Protein AF-A0A1V5W470-F1 (afdb_monomer)

Foldseek 3Di:
DDADFFDLVLLCVVQVVPLVVLVVLLVVVCVLCPCLLVQLVVCLVVVVLVSNLVSLVSVVVVSVSRVGDPLVVLNVCSVDPCSSVDDSVVNNVSSVVVSVSVVSSNVVSVVSSVVSVVD

Secondary structure (DSSP, 8-state):
---SS--HHHHHHHTTT-HHHHHHHHHHHHHHTTTHHHHHHHHHHHT-HHHHHHHHHHHHHHHHHHT--TTHHHHHHHHSGGGGGS-HHHHHHHHHHHHHHHHHHHHHHHHHHHHHTT-

Sequence (119 aa):
MKFQLIHEDYILSLCDNDIEFINRLYQSYLEQTADLEQKLRQCILQYDYAQAKRIIHTLKSSFSVLGVTSCNAEIALSESETFHTLSHTDFSEVIEKIIAVYIQASQEFSIFIQNLLKS

pLDDT: mean 92.38, std 5.48, range [58.5, 97.88]

Radius of gyration: 15.14 Å; Cα contacts (8 Å, |Δi|>4): 94; chains: 1; bounding box: 35×21×41 Å

Solvent-accessible surface area (backbone atoms only — not comparable to full-atom values): 6716 Å² total; per-residue (Å²): 136,83,67,91,50,47,41,68,71,56,42,36,61,75,40,76,65,37,63,70,59,49,50,50,51,49,53,53,46,54,67,73,52,57,62,44,62,59,53,48,53,49,21,54,78,67,67,35,54,70,60,38,36,55,53,49,55,58,48,50,59,54,28,63,65,41,57,44,60,95,52,52,67,50,53,52,42,49,73,39,85,62,44,80,69,48,51,74,65,59,46,37,52,46,50,52,54,49,44,54,51,50,56,51,40,53,52,50,50,51,52,51,51,56,51,61,78,73,105

Structure (mmCIF, N/CA/C/O backbone):
data_AF-A0A1V5W470-F1
#
_entry.id   AF-A0A1V5W470-F1
#
loop_
_atom_site.group_PDB
_atom_site.id
_atom_site.type_symbol
_atom_site.label_atom_id
_atom_site.label_alt_id
_atom_site.label_comp_id
_atom_site.label_asym_id
_atom_site.label_entity_id
_atom_site.label_seq_id
_atom_site.pdbx_PDB_ins_code
_atom_site.Cartn_x
_atom_site.Cartn_y
_atom_site.Cartn_z
_atom_site.occupancy
_atom_site.B_iso_or_equiv
_atom_site.auth_seq_id
_atom_site.auth_comp_id
_atom_site.auth_asym_id
_atom_site.auth_atom_id
_atom_site.pdbx_PDB_model_num
ATOM 1 N N . MET A 1 1 ? -18.183 10.554 10.550 1.00 58.50 1 MET A N 1
ATOM 2 C CA . MET A 1 1 ? -17.434 11.156 9.420 1.00 58.50 1 MET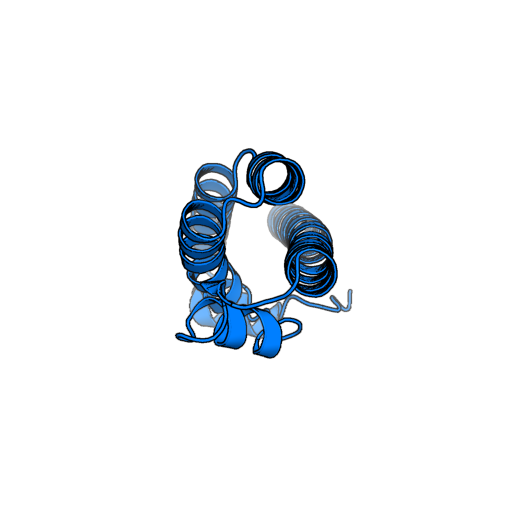 A CA 1
ATOM 3 C C . MET A 1 1 ? -17.471 10.134 8.286 1.00 58.50 1 MET A C 1
ATOM 5 O O . MET A 1 1 ? -17.902 9.027 8.560 1.00 58.50 1 MET A O 1
ATOM 9 N N . LYS A 1 2 ? -17.141 10.455 7.031 1.00 74.50 2 LYS A N 1
ATOM 10 C CA . LYS A 1 2 ? -17.006 9.410 6.001 1.00 74.50 2 LYS A CA 1
ATOM 11 C C . LYS A 1 2 ? -15.583 9.445 5.474 1.00 74.50 2 LYS A C 1
ATOM 13 O O . LYS A 1 2 ? -15.226 10.390 4.775 1.00 74.50 2 LYS A O 1
ATOM 18 N N . PHE A 1 3 ? -14.787 8.459 5.866 1.00 86.81 3 PHE A N 1
ATOM 19 C CA . PHE A 1 3 ? -13.462 8.241 5.299 1.00 86.81 3 PHE A CA 1
ATOM 20 C C . PHE A 1 3 ? -13.565 7.811 3.833 1.00 86.81 3 PHE A C 1
ATOM 22 O O . PHE A 1 3 ? -14.580 7.241 3.416 1.00 86.81 3 PHE A O 1
ATOM 29 N N . GLN A 1 4 ? -12.555 8.153 3.034 1.00 86.12 4 GLN A N 1
ATOM 30 C CA . GLN A 1 4 ? -12.542 7.848 1.604 1.00 86.12 4 GLN A CA 1
ATOM 31 C C . GLN A 1 4 ? -11.816 6.538 1.302 1.00 86.12 4 GLN A C 1
ATOM 33 O O . GLN A 1 4 ? -12.194 5.862 0.347 1.00 86.12 4 GLN A O 1
ATOM 38 N N . LEU A 1 5 ? -10.787 6.199 2.085 1.00 88.88 5 LEU A N 1
ATOM 39 C CA . LEU A 1 5 ? -9.929 5.039 1.856 1.00 88.88 5 LEU A CA 1
ATOM 40 C C . LEU A 1 5 ? -10.113 3.943 2.901 1.00 88.88 5 LEU A C 1
ATOM 42 O O . LEU A 1 5 ? -10.117 2.770 2.533 1.00 88.88 5 LEU A O 1
ATOM 46 N N . ILE A 1 6 ? -10.233 4.303 4.181 1.00 89.12 6 ILE A N 1
ATOM 47 C CA . ILE A 1 6 ? -10.435 3.312 5.247 1.00 89.12 6 ILE A CA 1
ATOM 48 C C . ILE A 1 6 ? -11.923 3.044 5.486 1.00 89.12 6 ILE A C 1
ATOM 50 O O . ILE A 1 6 ? -12.774 3.917 5.306 1.00 89.12 6 ILE A O 1
ATOM 54 N N . HIS A 1 7 ? -12.236 1.836 5.950 1.00 87.69 7 HIS A N 1
ATOM 55 C CA . HIS A 1 7 ? -13.605 1.415 6.247 1.00 87.69 7 HIS A CA 1
ATOM 56 C C . HIS A 1 7 ? -13.789 1.189 7.756 1.00 87.69 7 HIS A C 1
ATOM 58 O O . HIS A 1 7 ? -13.373 0.160 8.280 1.00 87.69 7 HIS A O 1
ATOM 64 N N . GLU A 1 8 ? -14.434 2.136 8.450 1.00 89.31 8 GLU A N 1
ATOM 65 C CA . GLU A 1 8 ? -14.618 2.107 9.918 1.00 89.31 8 GLU A CA 1
ATOM 66 C C . GLU A 1 8 ? -15.290 0.814 10.390 1.00 89.31 8 GLU A C 1
ATOM 68 O O . GLU A 1 8 ? -14.738 0.104 11.226 1.00 89.31 8 GLU A O 1
ATOM 73 N N . ASP A 1 9 ? -16.439 0.473 9.798 1.00 89.75 9 ASP A N 1
ATOM 74 C CA . ASP A 1 9 ? -17.220 -0.715 10.162 1.00 89.75 9 ASP A CA 1
ATOM 75 C C . ASP A 1 9 ? -16.427 -2.011 9.958 1.00 89.75 9 ASP A C 1
ATOM 77 O O . ASP A 1 9 ? -16.565 -2.962 10.726 1.00 89.75 9 ASP A O 1
ATOM 81 N N . TYR A 1 10 ? -15.567 -2.046 8.936 1.00 91.00 10 TYR A N 1
ATOM 82 C CA . TYR A 1 10 ? -14.700 -3.190 8.677 1.00 91.00 10 TYR A CA 1
ATOM 83 C C . TYR A 1 10 ? -13.627 -3.325 9.757 1.00 91.00 10 TYR A C 1
ATOM 85 O O . TYR A 1 10 ? -13.444 -4.417 10.281 1.00 91.00 10 TYR A O 1
ATOM 93 N N . ILE A 1 11 ? -12.959 -2.229 10.132 1.00 90.81 11 ILE A N 1
ATOM 94 C CA . ILE A 1 11 ? -11.933 -2.244 11.185 1.00 90.81 11 ILE A CA 1
ATOM 95 C C . ILE A 1 11 ? -12.563 -2.611 12.536 1.00 90.81 11 ILE A C 1
ATOM 97 O O . ILE A 1 11 ? -12.037 -3.461 13.251 1.00 90.81 11 ILE A O 1
ATOM 101 N N . LEU A 1 12 ? -13.718 -2.026 12.865 1.00 91.69 12 LEU A N 1
ATOM 102 C CA . LEU A 1 12 ? -14.469 -2.350 14.080 1.00 91.69 12 LEU A CA 1
ATOM 103 C C . LEU A 1 12 ? -14.875 -3.825 14.115 1.00 91.69 12 LEU A C 1
ATOM 105 O O . LEU A 1 12 ? -14.669 -4.488 15.128 1.00 91.69 12 LEU A O 1
ATOM 109 N N . SER A 1 13 ? -15.398 -4.353 13.006 1.00 92.06 13 SER A N 1
ATOM 110 C CA . SER A 1 13 ? -15.768 -5.765 12.899 1.00 92.06 13 SER A CA 1
ATOM 111 C C . SER A 1 13 ? -14.559 -6.699 12.942 1.00 92.06 13 SER A C 1
ATOM 113 O O . SER A 1 13 ? -14.671 -7.777 13.513 1.00 92.06 13 SER A O 1
ATOM 115 N N . LEU A 1 14 ? -13.427 -6.324 12.339 1.00 91.44 14 LEU A N 1
ATOM 116 C CA . LEU A 1 14 ? -12.193 -7.117 12.345 1.00 91.44 14 LEU A CA 1
ATOM 117 C C . LEU A 1 14 ? -11.618 -7.250 13.760 1.00 91.44 14 LEU A C 1
ATOM 119 O O . LEU A 1 14 ? -10.974 -8.247 14.079 1.00 91.44 14 LEU A O 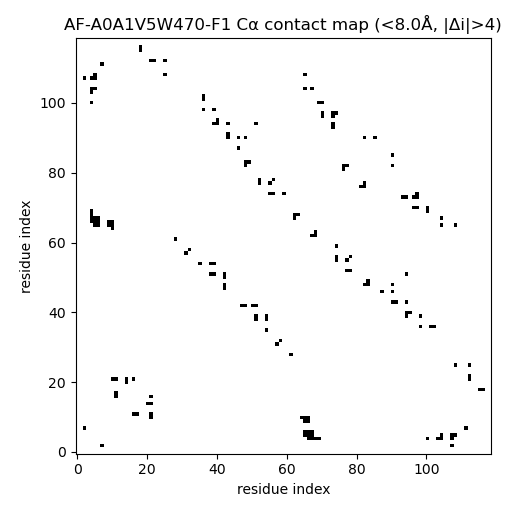1
ATOM 123 N N . CYS A 1 15 ? -11.839 -6.235 14.591 1.00 91.50 15 CYS A N 1
ATOM 124 C CA . CYS A 1 15 ? -11.328 -6.155 15.949 1.00 91.50 15 CYS A CA 1
ATOM 125 C C . CYS A 1 15 ? -12.386 -6.452 17.020 1.00 91.50 15 CYS A C 1
ATOM 127 O O . CYS A 1 15 ? -12.156 -6.116 18.175 1.00 91.50 15 CYS A O 1
ATOM 129 N N . ASP A 1 16 ? -13.541 -7.024 16.665 1.00 92.94 16 ASP A N 1
ATOM 130 C CA . ASP A 1 16 ? -14.641 -7.323 17.597 1.00 92.94 16 ASP A CA 1
ATOM 131 C C . ASP A 1 16 ? -15.077 -6.120 18.468 1.00 92.94 16 ASP A C 1
ATOM 133 O O . ASP A 1 16 ? -15.551 -6.277 19.591 1.00 92.94 16 ASP A O 1
ATOM 137 N N . ASN A 1 17 ? -14.946 -4.896 17.944 1.00 90.75 17 ASN A N 1
ATOM 138 C CA . ASN A 1 17 ? -15.143 -3.627 18.660 1.00 90.75 17 ASN A CA 1
ATOM 139 C C . ASN A 1 17 ? -14.229 -3.428 19.894 1.00 90.75 17 ASN A C 1
ATOM 141 O O . ASN A 1 17 ? -14.500 -2.562 20.727 1.00 90.75 17 ASN A O 1
ATOM 145 N N . ASP A 1 18 ? -13.134 -4.183 20.014 1.00 94.19 18 ASP A N 1
ATOM 146 C CA . ASP A 1 18 ? -12.123 -4.003 21.058 1.00 94.19 18 ASP A CA 1
ATOM 147 C C . ASP A 1 18 ? -11.225 -2.795 20.734 1.00 94.19 18 ASP A C 1
ATOM 149 O O . ASP A 1 18 ? -10.284 -2.865 19.938 1.00 94.19 18 ASP A O 1
ATOM 153 N N . ILE A 1 19 ? -11.514 -1.667 21.386 1.00 92.69 19 ILE A N 1
ATOM 154 C CA . ILE A 1 19 ? -10.793 -0.398 21.211 1.00 92.69 19 ILE A CA 1
ATOM 155 C C . ILE A 1 19 ? -9.314 -0.520 21.618 1.00 92.69 19 ILE A C 1
ATOM 157 O O . ILE A 1 19 ? -8.450 0.079 20.970 1.00 92.69 19 ILE A O 1
ATOM 161 N N . GLU A 1 20 ? -8.985 -1.301 22.652 1.00 92.44 20 GLU A N 1
ATOM 162 C CA . GLU A 1 20 ? -7.590 -1.493 23.069 1.00 92.44 20 GLU A CA 1
ATOM 163 C C . GLU A 1 20 ? -6.812 -2.286 22.019 1.00 92.44 20 GLU A C 1
ATOM 165 O O . GLU A 1 20 ? -5.654 -1.974 21.717 1.00 92.44 20 GLU A O 1
ATOM 170 N N . PHE A 1 21 ? -7.440 -3.304 21.430 1.00 92.81 21 PHE A N 1
ATOM 171 C CA . PHE A 1 21 ? -6.854 -4.047 20.322 1.00 92.81 21 PHE A CA 1
ATOM 172 C C . PHE A 1 21 ? -6.676 -3.174 19.074 1.00 92.81 21 PHE A C 1
ATOM 174 O O . PHE A 1 21 ? -5.584 -3.168 18.503 1.00 92.81 21 PHE A O 1
ATOM 181 N N . ILE A 1 22 ? -7.675 -2.365 18.711 1.00 93.50 22 ILE A N 1
ATOM 182 C CA . ILE A 1 22 ? -7.588 -1.408 17.594 1.00 93.50 22 ILE A CA 1
ATOM 183 C C . ILE A 1 22 ? -6.432 -0.417 17.805 1.00 93.50 22 ILE A C 1
ATOM 185 O O . ILE A 1 22 ? -5.664 -0.140 16.881 1.00 93.50 22 ILE A O 1
ATOM 189 N N . ASN A 1 23 ? -6.252 0.096 19.025 1.00 91.62 23 ASN A N 1
ATOM 190 C CA . ASN A 1 23 ? -5.143 0.997 19.326 1.00 91.62 23 ASN A CA 1
ATOM 191 C C . ASN A 1 23 ? -3.779 0.291 19.220 1.00 91.62 23 ASN A C 1
ATOM 193 O O . ASN A 1 23 ? -2.844 0.858 18.659 1.00 91.62 23 ASN A O 1
ATOM 197 N N . ARG A 1 24 ? -3.648 -0.958 19.692 1.00 92.06 24 ARG A N 1
ATOM 198 C CA . ARG A 1 24 ? -2.415 -1.753 19.508 1.00 92.06 24 ARG A CA 1
ATOM 199 C C . ARG A 1 24 ? -2.104 -1.992 18.034 1.00 92.06 24 ARG A C 1
ATOM 201 O O . ARG A 1 24 ? -0.960 -1.827 17.622 1.00 92.06 24 ARG A O 1
ATOM 208 N N . LEU A 1 25 ? -3.121 -2.319 17.243 1.00 91.31 25 LEU A N 1
ATOM 209 C CA . LEU A 1 25 ? -3.019 -2.475 15.796 1.00 91.31 25 LEU A CA 1
ATOM 210 C C . LEU A 1 25 ? -2.521 -1.179 15.130 1.00 91.31 25 LEU A C 1
ATOM 212 O O . LEU A 1 25 ? -1.636 -1.230 14.278 1.00 91.31 25 LEU A O 1
ATOM 216 N N . TYR A 1 26 ? -3.016 -0.016 15.565 1.00 92.31 26 TYR A N 1
ATOM 217 C CA . TYR A 1 26 ? -2.519 1.283 15.104 1.00 92.31 26 TYR A CA 1
ATOM 218 C C . TYR A 1 26 ? -1.056 1.538 15.487 1.00 92.31 26 TYR A C 1
ATOM 220 O O . TYR A 1 26 ? -0.286 2.005 14.651 1.00 92.31 26 TYR A O 1
ATOM 228 N N . GLN A 1 27 ? -0.633 1.194 16.707 1.00 91.25 27 GLN A N 1
ATOM 229 C CA . GLN A 1 27 ? 0.780 1.322 17.090 1.00 91.25 27 GLN A CA 1
ATOM 230 C C . GLN A 1 27 ? 1.678 0.427 16.228 1.00 91.25 27 GLN A C 1
ATOM 232 O O . GLN A 1 27 ? 2.675 0.898 15.686 1.00 91.25 27 GLN A O 1
ATOM 237 N N . SER A 1 28 ? 1.287 -0.833 16.010 1.00 90.81 28 SER A N 1
ATOM 238 C CA . SER A 1 28 ? 2.021 -1.734 15.113 1.00 90.81 28 SER A CA 1
ATOM 239 C C . SER A 1 28 ? 2.056 -1.224 13.672 1.00 90.81 28 SER A C 1
ATOM 241 O O . SER A 1 28 ? 3.079 -1.358 13.004 1.00 90.81 28 SER A O 1
ATOM 243 N N . TYR A 1 29 ? 0.971 -0.610 13.192 1.00 90.56 29 TYR A N 1
ATOM 244 C CA . TYR A 1 29 ? 0.946 0.057 11.892 1.00 90.56 29 TYR A CA 1
ATOM 245 C C . TYR A 1 29 ? 2.000 1.170 11.818 1.00 90.56 29 TYR A C 1
ATOM 247 O O . TYR A 1 29 ? 2.825 1.153 10.908 1.00 90.56 29 TYR A O 1
ATOM 255 N N . LEU A 1 30 ? 2.030 2.081 12.799 1.00 89.88 30 LEU A N 1
ATOM 256 C CA . LEU A 1 30 ? 2.994 3.186 12.839 1.00 89.88 30 LEU A CA 1
ATOM 257 C C . LEU A 1 30 ? 4.448 2.699 12.856 1.00 89.88 30 LEU A C 1
ATOM 259 O O . LEU A 1 30 ? 5.292 3.271 12.170 1.00 89.88 30 LEU A O 1
ATOM 263 N N . GLU A 1 31 ? 4.740 1.637 13.608 1.00 89.88 31 GLU A N 1
ATOM 264 C CA . GLU A 1 31 ? 6.078 1.038 13.660 1.00 89.88 31 GLU A CA 1
ATOM 265 C C . GLU A 1 31 ? 6.487 0.430 12.311 1.00 89.88 31 GLU A C 1
ATOM 267 O O . GLU A 1 31 ? 7.611 0.628 11.846 1.00 89.88 31 GLU A O 1
ATOM 272 N N . GLN A 1 32 ? 5.576 -0.293 11.655 1.00 86.56 32 GLN A N 1
ATOM 273 C CA . GLN A 1 32 ? 5.854 -0.975 10.388 1.00 86.56 32 GLN A CA 1
ATOM 274 C C . GLN A 1 32 ? 5.954 -0.014 9.204 1.00 86.56 32 GLN A C 1
ATOM 276 O O . GLN A 1 32 ? 6.713 -0.270 8.265 1.00 86.56 32 GLN A O 1
ATOM 281 N N . THR A 1 33 ? 5.201 1.085 9.231 1.00 87.12 33 THR A N 1
ATOM 282 C CA . THR A 1 33 ? 5.188 2.080 8.155 1.00 87.12 33 THR A CA 1
ATOM 283 C C . THR A 1 33 ? 6.057 3.300 8.456 1.00 87.12 33 THR A C 1
ATOM 285 O O . THR A 1 33 ? 6.055 4.263 7.683 1.00 87.12 33 THR A O 1
ATOM 288 N N . ALA A 1 34 ? 6.857 3.252 9.525 1.00 84.31 34 ALA A N 1
ATOM 289 C CA . ALA A 1 34 ? 7.844 4.278 9.827 1.00 84.31 34 ALA A CA 1
ATOM 290 C C . ALA A 1 34 ? 8.781 4.504 8.624 1.00 84.31 34 ALA A C 1
ATOM 292 O O . ALA A 1 34 ? 9.389 3.575 8.064 1.00 84.31 34 ALA A O 1
ATOM 293 N N . ASP A 1 35 ? 8.862 5.767 8.207 1.00 90.62 35 ASP A N 1
ATOM 294 C CA . ASP A 1 35 ? 9.657 6.253 7.075 1.00 90.62 35 ASP A CA 1
ATOM 295 C C . ASP A 1 35 ? 9.308 5.619 5.719 1.00 90.62 35 ASP A C 1
ATOM 297 O O . ASP A 1 35 ? 10.101 5.690 4.779 1.00 90.62 35 ASP A O 1
ATOM 301 N N . LEU A 1 36 ? 8.140 4.982 5.585 1.00 91.56 36 LEU A N 1
ATOM 302 C CA . LEU A 1 36 ? 7.766 4.267 4.364 1.00 91.56 36 LEU A CA 1
ATOM 303 C C . LEU A 1 36 ? 7.711 5.202 3.154 1.00 91.56 36 LEU A C 1
ATOM 305 O O . LEU A 1 36 ? 8.259 4.868 2.103 1.00 91.56 36 LEU A O 1
ATOM 309 N N . GLU A 1 37 ? 7.137 6.396 3.323 1.00 94.12 37 GLU A N 1
ATOM 310 C CA . GLU A 1 37 ? 7.153 7.439 2.293 1.00 94.12 37 GLU A CA 1
ATOM 311 C C . GLU A 1 37 ? 8.588 7.761 1.861 1.00 94.12 37 GLU A C 1
ATOM 313 O O . GLU A 1 37 ? 8.905 7.709 0.674 1.00 94.12 37 GLU A O 1
ATOM 318 N N . GLN A 1 38 ? 9.475 8.056 2.817 1.00 96.00 38 GLN A N 1
ATOM 319 C CA . GLN A 1 38 ? 10.858 8.412 2.516 1.00 96.00 38 GLN A CA 1
ATOM 320 C C . GLN A 1 38 ? 11.579 7.276 1.781 1.00 96.00 38 GLN A C 1
ATOM 322 O O . GLN A 1 38 ? 12.273 7.526 0.796 1.00 96.00 38 GLN A O 1
ATOM 327 N N . LYS A 1 39 ? 11.393 6.028 2.222 1.00 96.44 39 LYS A N 1
ATOM 328 C CA . LYS A 1 39 ? 11.997 4.847 1.594 1.00 96.44 39 LYS A CA 1
ATOM 329 C C . LYS A 1 39 ? 11.487 4.645 0.164 1.00 96.44 39 LYS A C 1
ATOM 331 O O . LYS A 1 39 ? 12.288 4.370 -0.726 1.00 96.44 39 LYS A O 1
ATOM 336 N N . LEU A 1 40 ? 10.189 4.826 -0.087 1.00 96.88 40 LEU A N 1
ATOM 337 C CA . LEU A 1 40 ? 9.625 4.744 -1.439 1.00 96.88 40 LEU A CA 1
ATOM 338 C C . LEU A 1 40 ? 10.134 5.875 -2.344 1.00 96.88 40 LEU A C 1
ATOM 340 O O . LEU A 1 40 ? 10.533 5.610 -3.477 1.00 96.88 40 LEU A O 1
ATOM 344 N N . ARG A 1 41 ? 10.221 7.113 -1.839 1.00 97.62 41 ARG A N 1
ATOM 345 C CA . ARG A 1 41 ? 10.821 8.233 -2.587 1.00 97.62 41 ARG A CA 1
ATOM 346 C C . ARG A 1 41 ? 12.293 7.988 -2.914 1.00 97.62 41 ARG A C 1
ATOM 348 O O . ARG A 1 41 ? 12.737 8.304 -4.012 1.00 97.62 41 ARG A O 1
ATOM 355 N N . GLN A 1 42 ? 13.053 7.382 -2.003 1.00 97.88 42 GLN A N 1
ATOM 356 C CA . GLN A 1 42 ? 14.431 6.969 -2.285 1.00 97.88 42 GLN A CA 1
ATOM 357 C C . GLN A 1 42 ? 14.499 5.910 -3.391 1.00 97.88 42 GLN A C 1
ATOM 359 O O . GLN A 1 42 ? 15.365 6.010 -4.258 1.00 97.88 42 GLN A O 1
ATOM 364 N N . CYS A 1 43 ? 13.562 4.955 -3.415 1.00 97.56 43 CYS A N 1
ATOM 365 C CA . CYS A 1 43 ? 13.491 3.965 -4.489 1.00 97.56 43 CYS A CA 1
ATOM 366 C C . CYS A 1 43 ? 13.245 4.624 -5.851 1.00 97.56 43 CYS A C 1
ATOM 368 O O . CYS A 1 43 ? 13.868 4.207 -6.819 1.00 97.56 43 CYS A O 1
ATOM 370 N N . ILE A 1 44 ? 12.412 5.672 -5.926 1.00 97.75 44 ILE A N 1
ATOM 371 C CA . ILE A 1 44 ? 12.222 6.475 -7.149 1.00 97.75 44 ILE A CA 1
ATOM 372 C C . ILE A 1 44 ? 13.549 7.094 -7.599 1.00 97.75 44 ILE A C 1
ATOM 374 O O . ILE A 1 44 ? 13.952 6.925 -8.745 1.00 97.75 44 ILE A O 1
ATOM 378 N N . LEU A 1 45 ? 14.256 7.775 -6.692 1.00 97.56 45 LEU A N 1
ATOM 379 C CA . LEU A 1 45 ? 15.510 8.466 -7.017 1.00 97.56 45 LEU A CA 1
ATOM 380 C C . LEU A 1 45 ? 16.621 7.513 -7.479 1.00 97.56 45 LEU A C 1
ATOM 382 O O . LEU A 1 45 ? 17.471 7.902 -8.278 1.00 97.56 45 LEU A O 1
ATOM 386 N N . GLN A 1 46 ? 16.635 6.290 -6.948 1.00 97.69 46 GLN A N 1
ATOM 387 C CA . GLN A 1 46 ? 17.663 5.283 -7.217 1.00 97.69 46 GLN A CA 1
ATOM 388 C C . GLN A 1 46 ? 17.239 4.238 -8.256 1.00 97.69 46 GLN A C 1
ATOM 390 O O . GLN A 1 46 ? 18.059 3.403 -8.630 1.00 97.69 46 GLN A O 1
ATOM 395 N N . TYR A 1 47 ? 15.983 4.271 -8.708 1.00 96.25 47 TYR A N 1
ATOM 396 C CA . TYR A 1 47 ? 15.354 3.215 -9.506 1.00 96.25 47 TYR A CA 1
ATOM 397 C C . TYR A 1 47 ? 15.538 1.820 -8.885 1.00 96.25 47 TYR A C 1
ATOM 399 O O . TYR A 1 47 ? 15.833 0.839 -9.566 1.00 96.25 47 TYR A O 1
ATOM 407 N N . ASP A 1 48 ? 15.379 1.726 -7.560 1.00 97.31 48 ASP A N 1
ATOM 408 C CA . ASP A 1 48 ? 15.513 0.468 -6.823 1.00 97.31 48 ASP A CA 1
ATOM 409 C C . ASP A 1 48 ? 14.178 -0.294 -6.791 1.00 97.31 48 ASP A C 1
ATOM 411 O O . ASP A 1 48 ? 13.409 -0.256 -5.824 1.00 97.31 48 ASP A O 1
ATOM 415 N N . TYR A 1 49 ? 13.899 -1.000 -7.886 1.00 96.56 49 TYR A N 1
ATOM 416 C CA . TYR A 1 49 ? 12.704 -1.831 -8.051 1.00 96.56 49 TYR A CA 1
ATOM 417 C C . TYR A 1 49 ? 12.589 -2.925 -6.982 1.00 96.56 49 TYR A C 1
ATOM 419 O O . TYR A 1 49 ? 11.492 -3.236 -6.513 1.00 96.56 49 TYR A O 1
ATOM 427 N N . ALA A 1 50 ? 13.713 -3.531 -6.595 1.00 95.69 50 ALA A N 1
ATOM 428 C CA . ALA A 1 50 ? 13.722 -4.644 -5.655 1.00 95.69 50 ALA A CA 1
ATOM 429 C C . ALA A 1 50 ? 13.342 -4.170 -4.250 1.00 95.69 50 ALA A C 1
ATOM 431 O O . ALA A 1 50 ? 12.521 -4.802 -3.575 1.00 95.69 50 ALA A O 1
ATOM 432 N N . GLN A 1 51 ? 13.902 -3.038 -3.826 1.00 96.12 51 GLN A N 1
ATOM 433 C CA . GLN A 1 51 ? 13.568 -2.433 -2.548 1.00 96.12 51 GLN A CA 1
ATOM 434 C C . GLN A 1 51 ? 12.134 -1.894 -2.542 1.0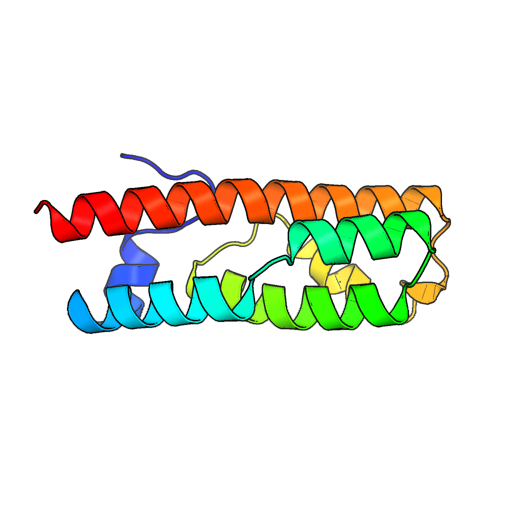0 96.12 51 GLN A C 1
ATOM 436 O O . GLN A 1 51 ? 11.405 -2.152 -1.581 1.00 96.12 51 GLN A O 1
ATOM 441 N N . ALA A 1 52 ? 11.687 -1.251 -3.626 1.00 96.75 52 ALA A N 1
ATOM 442 C CA . ALA A 1 52 ? 10.301 -0.812 -3.768 1.00 96.75 52 ALA A CA 1
ATOM 443 C C . ALA A 1 52 ? 9.317 -1.979 -3.604 1.00 96.75 52 ALA A C 1
ATOM 445 O O . ALA A 1 52 ? 8.406 -1.898 -2.782 1.00 96.75 52 ALA A O 1
ATOM 446 N N . LYS A 1 53 ? 9.545 -3.104 -4.297 1.00 96.25 53 LYS A N 1
ATOM 447 C CA . LYS A 1 53 ? 8.702 -4.308 -4.195 1.00 96.25 53 LYS A CA 1
ATOM 448 C C . LYS A 1 53 ? 8.586 -4.815 -2.756 1.00 96.25 53 LYS A C 1
ATOM 450 O O . LYS A 1 53 ? 7.491 -5.137 -2.301 1.00 96.25 53 LYS A O 1
ATOM 455 N N . ARG A 1 54 ? 9.699 -4.855 -2.013 1.00 94.12 54 ARG A N 1
ATOM 456 C CA . ARG A 1 54 ? 9.700 -5.273 -0.599 1.00 94.12 54 ARG A CA 1
ATOM 457 C C . ARG A 1 54 ? 8.877 -4.334 0.278 1.00 94.12 54 ARG A C 1
ATOM 459 O O . ARG A 1 54 ? 8.092 -4.803 1.094 1.00 94.12 54 ARG A O 1
ATOM 466 N N . ILE A 1 55 ? 9.039 -3.025 0.099 1.00 94.88 55 ILE A N 1
ATOM 467 C CA . ILE A 1 55 ? 8.305 -2.025 0.881 1.00 94.88 55 ILE A CA 1
ATOM 468 C C . ILE A 1 55 ? 6.802 -2.098 0.584 1.00 94.88 55 ILE A C 1
ATOM 470 O O . ILE A 1 55 ? 5.992 -2.101 1.511 1.00 94.88 55 ILE A O 1
ATOM 474 N N . ILE A 1 56 ? 6.426 -2.211 -0.693 1.00 95.44 56 ILE A N 1
ATOM 475 C CA . ILE A 1 56 ? 5.024 -2.321 -1.116 1.00 95.44 56 ILE A CA 1
ATOM 476 C C . ILE A 1 56 ? 4.384 -3.598 -0.560 1.00 95.44 56 ILE A C 1
ATOM 478 O O . ILE A 1 56 ? 3.228 -3.572 -0.145 1.00 95.44 56 ILE A O 1
ATOM 482 N N . HIS A 1 57 ? 5.132 -4.700 -0.478 1.00 92.19 57 HIS A N 1
ATOM 483 C CA . HIS A 1 57 ? 4.638 -5.934 0.127 1.00 92.19 57 HIS A CA 1
ATOM 484 C C . HIS A 1 57 ? 4.296 -5.767 1.619 1.00 92.19 57 HIS A C 1
ATOM 486 O O . HIS A 1 57 ? 3.240 -6.222 2.065 1.00 92.19 57 HIS A O 1
ATOM 492 N N . THR A 1 58 ? 5.136 -5.064 2.385 1.00 90.56 58 THR A N 1
ATOM 493 C CA . THR A 1 58 ? 4.813 -4.702 3.776 1.00 90.56 58 THR A CA 1
ATOM 494 C C . THR A 1 58 ? 3.549 -3.841 3.832 1.00 90.56 58 THR A C 1
ATOM 496 O O . THR A 1 58 ? 2.628 -4.139 4.591 1.00 90.56 58 THR A O 1
ATOM 499 N N . LEU A 1 59 ? 3.460 -2.822 2.972 1.00 91.44 59 LEU A N 1
ATOM 500 C CA . LEU A 1 59 ? 2.321 -1.905 2.923 1.00 91.44 59 LEU A CA 1
ATOM 501 C C . LEU A 1 59 ? 0.997 -2.601 2.577 1.00 91.44 59 LEU A C 1
ATOM 503 O O . LEU A 1 59 ? -0.037 -2.274 3.152 1.00 91.44 59 LEU A O 1
ATOM 507 N N . LYS A 1 60 ? 1.022 -3.588 1.675 1.00 92.12 60 LYS A N 1
ATOM 508 C CA . LYS A 1 60 ? -0.148 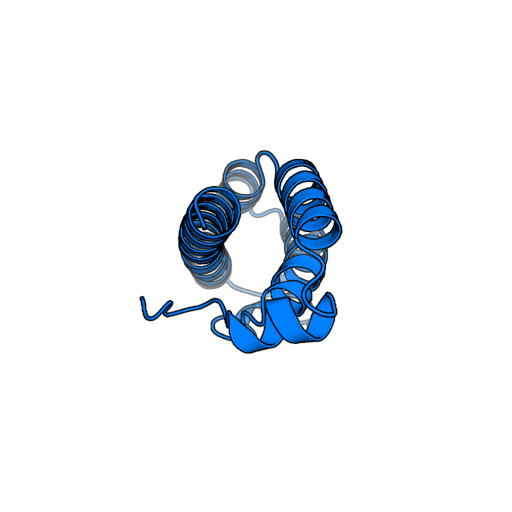-4.391 1.288 1.00 92.12 60 LYS A CA 1
ATOM 509 C C . LYS A 1 60 ? -0.815 -5.041 2.498 1.00 92.12 60 LYS A C 1
ATOM 511 O O . LYS A 1 60 ? -2.041 -5.035 2.598 1.00 92.12 60 LYS A O 1
ATOM 516 N N . SER A 1 61 ? -0.015 -5.581 3.417 1.00 87.81 61 SER A N 1
ATOM 517 C CA . SER A 1 61 ? -0.534 -6.213 4.635 1.00 87.81 61 SER A CA 1
ATOM 518 C C . SER A 1 61 ? -1.263 -5.189 5.504 1.00 87.81 61 SER A C 1
ATOM 520 O O . SER A 1 61 ? -2.395 -5.428 5.923 1.00 87.81 61 SER A O 1
ATOM 522 N N . SER A 1 62 ? -0.673 -4.004 5.674 1.00 88.56 62 SER A N 1
ATOM 523 C CA . SER A 1 62 ? -1.304 -2.887 6.377 1.00 88.56 62 SER A CA 1
ATOM 524 C C . SER A 1 62 ? -2.595 -2.419 5.698 1.00 88.56 62 SER A C 1
ATOM 526 O O . SER A 1 62 ? -3.608 -2.220 6.361 1.00 88.56 62 SER A O 1
ATOM 528 N N . PHE A 1 63 ? -2.612 -2.294 4.371 1.00 91.69 63 PHE A N 1
ATOM 529 C CA . PHE A 1 63 ? -3.811 -1.898 3.626 1.00 91.69 63 PHE A CA 1
ATOM 530 C C . PHE A 1 63 ? -4.945 -2.913 3.741 1.00 91.69 63 PHE A C 1
ATOM 532 O O . PHE A 1 63 ? -6.096 -2.510 3.894 1.00 91.69 63 PHE A O 1
ATOM 539 N N . SER A 1 64 ? -4.635 -4.211 3.766 1.00 88.38 64 SER A N 1
ATOM 540 C CA . SER A 1 64 ? -5.638 -5.259 3.986 1.00 88.38 64 SER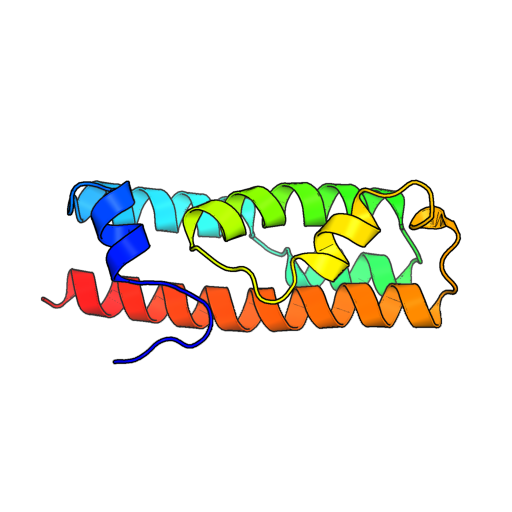 A CA 1
ATOM 541 C C . SER A 1 64 ? -6.332 -5.135 5.344 1.00 88.38 64 SER A C 1
ATOM 543 O O . SER A 1 64 ? -7.527 -5.407 5.454 1.00 88.38 64 SER A O 1
ATOM 545 N N . VAL A 1 65 ? -5.594 -4.731 6.378 1.00 86.19 65 VAL A N 1
ATOM 546 C CA . VAL A 1 65 ? -6.140 -4.498 7.721 1.00 86.19 65 VAL A CA 1
ATOM 547 C C . VAL A 1 65 ? -7.031 -3.254 7.748 1.00 86.19 65 VAL A C 1
ATOM 549 O O . VAL A 1 65 ? -8.069 -3.255 8.401 1.00 86.19 65 VAL A O 1
ATOM 552 N N . LEU A 1 66 ? -6.663 -2.206 7.008 1.00 87.62 66 LEU A N 1
ATOM 553 C CA . LEU A 1 66 ? -7.423 -0.951 6.948 1.00 87.62 66 LEU A CA 1
ATOM 554 C C . LEU A 1 66 ? -8.589 -0.970 5.944 1.00 87.62 66 LEU A C 1
ATOM 556 O O . LEU A 1 66 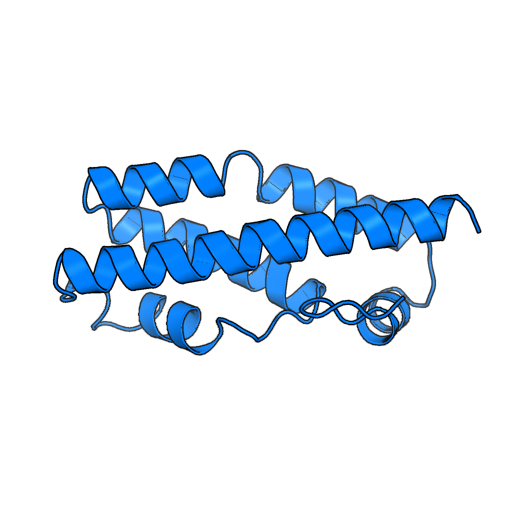? -9.369 -0.019 5.884 1.00 87.62 66 LEU A O 1
ATOM 560 N N . GLY A 1 67 ? -8.704 -2.032 5.144 1.00 89.00 67 GLY A N 1
ATOM 561 C CA . GLY A 1 67 ? -9.678 -2.132 4.057 1.00 89.00 67 GLY A CA 1
ATOM 562 C C . GLY A 1 67 ? -9.343 -1.256 2.841 1.00 89.00 67 GLY A C 1
ATOM 563 O O . GLY A 1 67 ? -10.202 -1.029 1.995 1.00 89.00 67 GLY A O 1
ATOM 564 N N . VAL A 1 68 ? -8.109 -0.763 2.723 1.00 92.38 68 VAL A N 1
ATOM 565 C CA . VAL A 1 68 ? -7.696 0.135 1.636 1.00 92.38 68 VAL A CA 1
ATOM 566 C C . VAL A 1 68 ? -7.538 -0.658 0.340 1.00 92.38 68 VAL A C 1
ATOM 568 O O . VAL A 1 68 ? -6.708 -1.560 0.247 1.00 92.38 68 VAL A O 1
ATOM 571 N N . THR A 1 69 ? -8.315 -0.302 -0.685 1.00 91.75 69 THR A N 1
ATOM 572 C CA . THR A 1 69 ? -8.332 -1.012 -1.983 1.00 91.75 69 THR A CA 1
ATOM 573 C C . THR A 1 69 ? -7.953 -0.139 -3.182 1.00 91.75 69 THR A C 1
ATOM 575 O O . THR A 1 69 ? -7.749 -0.645 -4.288 1.00 91.75 69 THR A O 1
ATOM 578 N N . SER A 1 70 ? -7.809 1.173 -2.980 1.00 91.94 70 SER A N 1
ATOM 579 C CA . SER A 1 70 ? -7.688 2.173 -4.051 1.00 91.94 70 SER A CA 1
ATOM 580 C C . SER A 1 70 ? -6.409 2.092 -4.892 1.00 91.94 70 SER A C 1
ATOM 582 O O . SER A 1 70 ? -6.367 2.684 -5.968 1.00 91.94 70 SER A O 1
ATOM 584 N N . CYS A 1 71 ? -5.388 1.353 -4.444 1.00 93.56 71 CYS A N 1
ATOM 585 C CA . CYS A 1 71 ? -4.161 1.095 -5.209 1.00 93.56 71 CYS A CA 1
ATOM 586 C C . CYS A 1 71 ? -3.874 -0.403 -5.432 1.00 93.56 71 CYS A C 1
ATOM 588 O O . CYS A 1 71 ? -2.720 -0.811 -5.583 1.00 93.56 71 CYS A O 1
ATOM 590 N N . ASN A 1 72 ? -4.905 -1.256 -5.424 1.00 93.38 72 ASN A N 1
ATOM 591 C CA . ASN A 1 72 ? -4.724 -2.700 -5.623 1.00 93.38 72 ASN A CA 1
ATOM 592 C C . ASN A 1 72 ? -4.078 -3.041 -6.974 1.00 93.38 72 ASN A C 1
ATOM 594 O O . ASN A 1 72 ? -3.325 -4.008 -7.057 1.00 93.38 72 ASN A O 1
ATOM 598 N N . ALA A 1 73 ? -4.344 -2.252 -8.019 1.00 94.44 73 ALA A N 1
ATOM 599 C CA . ALA A 1 73 ? -3.741 -2.449 -9.335 1.00 94.44 73 ALA A CA 1
ATOM 600 C C . ALA A 1 73 ? -2.223 -2.206 -9.303 1.00 94.44 73 ALA A C 1
ATOM 602 O O . ALA A 1 73 ? -1.459 -3.007 -9.833 1.00 94.44 73 ALA A O 1
ATOM 603 N N . GLU A 1 74 ? -1.782 -1.146 -8.628 1.00 96.31 74 GLU A N 1
ATOM 604 C CA . GLU A 1 74 ? -0.370 -0.792 -8.472 1.00 96.31 74 GLU A CA 1
ATOM 605 C C . GLU A 1 74 ? 0.368 -1.813 -7.603 1.00 96.31 74 GLU A C 1
ATOM 607 O O . GLU A 1 74 ? 1.481 -2.229 -7.928 1.00 96.31 74 GLU A O 1
ATOM 612 N N . ILE A 1 75 ? -0.275 -2.277 -6.528 1.00 95.00 75 ILE A N 1
ATOM 613 C CA . ILE A 1 75 ? 0.259 -3.350 -5.683 1.00 95.00 75 ILE A CA 1
ATOM 614 C C . ILE A 1 75 ? 0.407 -4.638 -6.497 1.00 95.00 75 ILE A C 1
ATOM 616 O O . ILE A 1 75 ? 1.479 -5.242 -6.482 1.00 95.00 75 ILE A O 1
ATOM 620 N N . ALA A 1 76 ? -0.618 -5.036 -7.255 1.00 95.25 76 ALA A N 1
ATOM 621 C CA . ALA A 1 76 ? -0.557 -6.222 -8.107 1.00 95.25 76 ALA A CA 1
ATOM 622 C C . ALA A 1 76 ? 0.537 -6.099 -9.181 1.00 95.25 76 ALA A C 1
ATOM 624 O O . ALA A 1 76 ? 1.274 -7.054 -9.433 1.00 95.25 76 ALA A O 1
ATOM 625 N N . LEU A 1 77 ? 0.698 -4.910 -9.769 1.00 95.19 77 LEU A N 1
ATOM 626 C CA . LEU A 1 77 ? 1.778 -4.629 -10.708 1.00 95.19 77 LEU A CA 1
ATOM 627 C C . LEU A 1 77 ? 3.149 -4.798 -10.043 1.00 95.19 77 LEU A C 1
ATOM 629 O O . LEU A 1 77 ? 4.013 -5.431 -10.641 1.00 95.19 77 LEU A O 1
ATOM 633 N N . SER A 1 78 ? 3.337 -4.328 -8.805 1.00 93.94 78 SER A N 1
ATOM 634 C CA . SER A 1 78 ? 4.595 -4.499 -8.056 1.00 93.94 78 SER A CA 1
ATOM 635 C C . SER A 1 78 ? 4.955 -5.964 -7.775 1.00 93.94 78 SER A C 1
ATOM 637 O O . SER A 1 78 ? 6.130 -6.327 -7.673 1.00 93.94 78 SER A O 1
ATOM 639 N N . GLU A 1 79 ? 3.947 -6.834 -7.687 1.00 93.25 79 GLU A N 1
ATOM 640 C CA . GLU A 1 79 ? 4.131 -8.268 -7.474 1.00 93.25 79 GLU A CA 1
ATOM 641 C C . GLU A 1 79 ? 4.469 -9.010 -8.774 1.00 93.25 79 GLU A C 1
ATOM 643 O O . GLU A 1 79 ? 5.120 -10.056 -8.717 1.00 93.25 79 GLU A O 1
ATOM 648 N N . SER A 1 80 ? 4.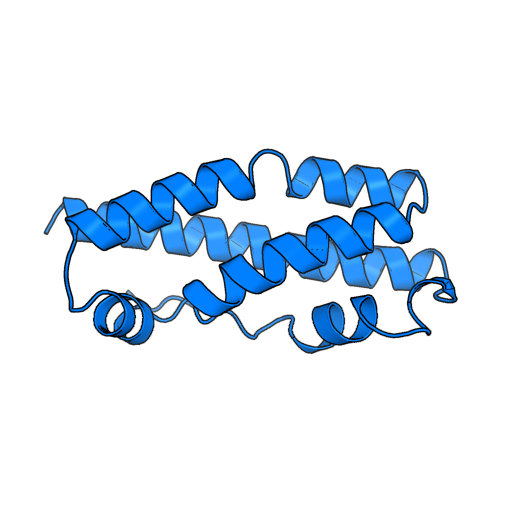115 -8.437 -9.928 1.00 94.25 80 SER A N 1
ATOM 649 C CA . SER A 1 80 ? 4.328 -9.032 -11.247 1.00 94.25 80 SER A CA 1
ATOM 650 C C . SER A 1 80 ? 5.803 -9.136 -11.650 1.00 94.25 80 SER A C 1
ATOM 652 O O . SER A 1 80 ? 6.665 -8.374 -11.200 1.00 94.25 80 SER A O 1
ATOM 654 N N . GLU A 1 81 ? 6.077 -10.041 -12.590 1.00 91.56 81 GLU A N 1
ATOM 655 C CA . GLU A 1 81 ? 7.371 -10.113 -13.272 1.00 91.56 81 GLU A CA 1
ATOM 656 C C . GLU A 1 81 ? 7.630 -8.866 -14.125 1.00 91.56 81 GLU A C 1
ATOM 658 O O . GLU A 1 81 ? 8.768 -8.482 -14.316 1.00 91.56 81 GLU A O 1
ATOM 663 N N . THR A 1 82 ? 6.606 -8.156 -14.594 1.00 92.56 82 THR A N 1
ATOM 664 C CA . THR A 1 82 ? 6.807 -6.960 -15.431 1.00 92.56 82 THR A CA 1
ATOM 665 C C . THR A 1 82 ? 7.246 -5.719 -14.652 1.00 92.56 82 THR A C 1
ATOM 667 O O . THR A 1 82 ? 7.628 -4.719 -15.256 1.00 92.56 82 THR A O 1
ATOM 670 N N . PHE A 1 83 ? 7.231 -5.761 -13.315 1.00 94.81 83 PHE A N 1
ATOM 671 C CA . PHE A 1 83 ? 7.561 -4.598 -12.490 1.00 94.81 83 PHE A CA 1
ATOM 672 C C . PHE A 1 83 ? 8.989 -4.092 -12.708 1.00 94.81 83 PHE A C 1
ATOM 674 O O . PHE A 1 83 ? 9.213 -2.893 -12.835 1.00 94.81 83 PHE A O 1
ATOM 681 N N . HIS A 1 84 ? 9.954 -5.009 -12.799 1.00 93.50 84 HIS A N 1
ATOM 682 C CA . HIS A 1 84 ? 11.367 -4.670 -12.990 1.00 93.50 84 HIS A CA 1
ATOM 683 C C . HIS A 1 84 ? 11.697 -4.235 -14.426 1.00 93.50 84 HIS A C 1
ATOM 685 O O . HIS A 1 84 ? 12.818 -3.816 -14.695 1.00 93.50 84 HIS A O 1
ATOM 691 N N . THR A 1 85 ? 10.736 -4.352 -15.348 1.00 93.94 85 THR A N 1
ATOM 692 C CA . THR A 1 85 ? 10.873 -3.933 -16.749 1.00 93.94 85 THR A CA 1
ATOM 693 C C . THR A 1 85 ? 10.153 -2.620 -17.051 1.00 93.94 85 THR A C 1
ATOM 695 O O . THR A 1 85 ? 10.187 -2.164 -18.192 1.00 93.94 85 THR A O 1
ATOM 698 N N . LEU A 1 86 ? 9.473 -2.024 -16.063 1.00 95.19 86 LEU A N 1
ATOM 699 C CA . LEU A 1 86 ? 8.806 -0.734 -16.229 1.00 95.19 86 LEU A CA 1
ATOM 700 C C . LEU A 1 86 ? 9.818 0.353 -16.583 1.00 95.19 86 LEU A C 1
ATOM 702 O O . LEU A 1 86 ? 10.930 0.383 -16.046 1.00 95.19 86 LEU A O 1
ATOM 706 N N . SER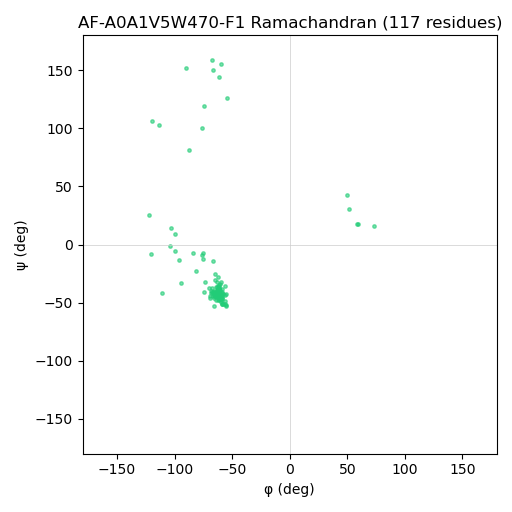 A 1 87 ? 9.400 1.289 -17.435 1.00 97.06 87 SER A N 1
ATOM 707 C CA . SER A 1 87 ? 10.189 2.494 -17.661 1.00 97.06 87 SER A CA 1
ATOM 708 C C . SER A 1 87 ? 10.357 3.260 -16.344 1.00 97.06 87 SER A C 1
ATOM 710 O O . SER A 1 87 ? 9.548 3.138 -15.424 1.00 97.06 87 SER A O 1
ATOM 712 N N . HIS A 1 88 ? 11.410 4.068 -16.241 1.00 95.75 88 HIS A N 1
ATOM 713 C CA . HIS A 1 88 ? 11.651 4.893 -15.055 1.00 95.75 88 HIS A CA 1
ATOM 714 C C . HIS A 1 88 ? 10.463 5.820 -14.741 1.00 95.75 88 HIS A C 1
ATOM 716 O O . HIS A 1 88 ? 10.148 6.047 -13.571 1.00 95.75 88 HIS A O 1
ATOM 722 N N . THR A 1 89 ? 9.791 6.327 -15.780 1.00 96.88 89 THR A N 1
ATOM 723 C CA . THR A 1 89 ? 8.586 7.155 -15.651 1.00 96.88 89 THR A CA 1
ATOM 724 C C . THR A 1 89 ? 7.431 6.345 -15.075 1.00 96.88 89 THR A C 1
ATOM 726 O O . THR A 1 89 ? 6.908 6.725 -14.032 1.00 96.88 89 THR A O 1
ATOM 729 N N . ASP A 1 90 ? 7.107 5.192 -15.669 1.00 96.69 90 ASP A N 1
ATOM 730 C CA . ASP A 1 90 ? 5.999 4.343 -15.202 1.00 96.69 90 ASP A CA 1
ATOM 731 C C . ASP A 1 90 ? 6.246 3.836 -13.776 1.00 96.69 90 ASP A C 1
ATOM 733 O O . ASP A 1 90 ? 5.343 3.819 -12.943 1.00 96.69 90 ASP A O 1
ATOM 737 N N . PHE A 1 91 ? 7.489 3.455 -13.465 1.00 97.50 91 PHE A N 1
ATOM 738 C CA . PHE A 1 91 ? 7.887 3.070 -12.115 1.00 97.50 91 PHE A CA 1
ATOM 739 C C . PHE A 1 91 ? 7.616 4.202 -11.122 1.00 97.50 91 PHE A C 1
ATOM 741 O O . PHE A 1 91 ? 6.948 3.986 -10.114 1.00 97.50 91 PHE A O 1
ATOM 748 N N . SER A 1 92 ? 8.076 5.416 -11.427 1.00 97.50 92 SER A N 1
ATOM 749 C CA . SER A 1 92 ? 7.868 6.580 -10.562 1.00 97.50 92 SER A CA 1
ATOM 750 C C . SER A 1 92 ? 6.381 6.879 -10.355 1.00 97.50 92 SER A C 1
ATOM 752 O O . SER A 1 92 ? 5.966 7.115 -9.225 1.00 97.50 92 SER A O 1
ATOM 754 N N . GLU A 1 93 ? 5.565 6.809 -11.411 1.00 97.31 93 GLU A N 1
ATOM 755 C CA . GLU A 1 93 ? 4.115 7.028 -11.330 1.00 97.31 93 GLU A CA 1
ATOM 756 C C . GLU A 1 93 ? 3.418 5.997 -10.433 1.00 97.31 93 GLU A C 1
ATOM 758 O O . GLU A 1 93 ? 2.593 6.360 -9.588 1.00 97.31 93 GLU A O 1
ATOM 763 N N . VAL A 1 94 ? 3.784 4.718 -10.563 1.00 97.38 94 VAL A N 1
ATOM 764 C CA . VAL A 1 94 ? 3.258 3.636 -9.719 1.00 97.38 94 VAL A CA 1
ATOM 765 C C . VAL A 1 94 ? 3.605 3.879 -8.252 1.00 97.38 94 VAL A C 1
ATOM 767 O O . VAL A 1 94 ? 2.728 3.792 -7.389 1.00 97.38 94 VAL A O 1
ATOM 770 N N . ILE A 1 95 ? 4.864 4.215 -7.954 1.00 97.69 95 ILE A N 1
ATOM 771 C CA . ILE A 1 95 ? 5.299 4.464 -6.576 1.00 97.69 95 ILE A CA 1
ATOM 772 C C . ILE A 1 95 ? 4.639 5.719 -5.994 1.00 97.69 95 ILE A C 1
ATOM 774 O O . ILE A 1 95 ? 4.149 5.666 -4.867 1.00 97.69 95 ILE A O 1
ATOM 778 N N . GLU A 1 96 ? 4.563 6.826 -6.737 1.00 97.44 96 GLU A N 1
ATOM 779 C CA . GLU A 1 96 ? 3.910 8.057 -6.266 1.00 97.44 96 GLU A CA 1
ATOM 780 C C . GLU A 1 96 ? 2.417 7.840 -5.991 1.00 97.44 96 GLU A C 1
ATOM 782 O O . GLU A 1 96 ? 1.897 8.327 -4.984 1.00 97.44 96 GLU A O 1
ATOM 787 N N . LYS A 1 97 ? 1.721 7.043 -6.813 1.00 96.69 97 LYS A N 1
ATOM 788 C CA . LYS A 1 97 ? 0.321 6.689 -6.546 1.00 96.69 97 LYS A CA 1
ATOM 789 C C . LYS A 1 97 ? 0.169 5.889 -5.249 1.00 96.69 97 LYS A C 1
ATOM 791 O O . LYS A 1 97 ? -0.748 6.157 -4.472 1.00 96.69 97 LYS A O 1
ATOM 796 N N . ILE A 1 98 ? 1.073 4.945 -4.985 1.00 96.81 98 ILE A N 1
ATOM 797 C CA . ILE A 1 98 ? 1.089 4.185 -3.727 1.00 96.81 98 ILE A CA 1
ATOM 798 C C . ILE A 1 98 ? 1.376 5.110 -2.534 1.00 96.81 98 ILE A C 1
ATOM 800 O O . ILE A 1 98 ? 0.690 5.015 -1.515 1.00 96.81 98 ILE A O 1
ATOM 804 N N . ILE A 1 99 ? 2.341 6.030 -2.658 1.00 96.69 99 ILE A N 1
ATOM 805 C CA . ILE A 1 99 ? 2.661 7.023 -1.621 1.00 96.69 99 ILE A CA 1
ATOM 806 C C . ILE A 1 99 ? 1.434 7.885 -1.304 1.00 96.69 99 ILE A C 1
ATOM 808 O O . ILE A 1 99 ? 1.102 8.058 -0.132 1.00 96.69 99 ILE A O 1
ATOM 812 N N . ALA A 1 100 ? 0.735 8.393 -2.321 1.00 96.12 100 ALA A N 1
ATOM 813 C CA . ALA A 1 100 ? -0.447 9.231 -2.128 1.00 96.12 100 ALA A CA 1
ATOM 814 C C . ALA A 1 100 ? -1.546 8.503 -1.334 1.00 96.12 100 ALA A C 1
ATOM 816 O O . ALA A 1 100 ? -2.084 9.052 -0.370 1.00 96.12 100 ALA A O 1
ATOM 817 N N . VAL A 1 101 ? -1.827 7.244 -1.690 1.00 95.50 101 VAL A N 1
ATOM 818 C CA . VAL A 1 101 ? -2.801 6.407 -0.970 1.00 95.50 101 VAL A CA 1
ATOM 819 C C . VAL A 1 101 ? -2.340 6.126 0.460 1.00 95.50 101 VAL A C 1
ATOM 821 O O . VAL A 1 101 ? -3.143 6.231 1.384 1.00 95.50 101 VAL A O 1
ATOM 824 N N . TYR A 1 102 ? -1.056 5.830 0.671 1.00 94.88 102 TYR A N 1
ATOM 825 C CA . TYR A 1 102 ? -0.494 5.623 2.008 1.00 94.88 102 TYR A CA 1
ATOM 826 C C . TYR A 1 102 ? -0.647 6.853 2.909 1.00 94.88 102 TYR A C 1
ATOM 828 O O . TYR A 1 102 ? -1.094 6.723 4.052 1.00 94.88 102 TYR A O 1
ATOM 836 N N . ILE A 1 103 ? -0.297 8.042 2.411 1.00 93.88 103 ILE A N 1
ATOM 837 C CA . ILE A 1 103 ? -0.393 9.291 3.175 1.00 93.88 103 ILE A CA 1
ATOM 838 C C . ILE A 1 103 ? -1.840 9.526 3.604 1.00 93.88 103 ILE A C 1
ATOM 840 O O . ILE A 1 103 ? -2.105 9.753 4.786 1.00 93.88 103 ILE A O 1
ATOM 844 N N . GLN A 1 104 ? -2.780 9.423 2.664 1.00 94.12 104 GLN A N 1
ATOM 845 C CA . GLN A 1 104 ? -4.187 9.650 2.961 1.00 94.12 104 GLN A CA 1
ATOM 846 C C . GLN A 1 104 ? -4.745 8.586 3.920 1.00 94.12 104 GLN A C 1
ATOM 848 O O . GLN A 1 104 ? -5.375 8.943 4.913 1.00 94.12 104 GLN A O 1
ATOM 853 N N . ALA A 1 105 ? -4.468 7.298 3.697 1.00 93.50 105 ALA A N 1
ATOM 854 C CA . ALA A 1 105 ? -4.928 6.228 4.583 1.00 93.50 105 ALA A CA 1
ATOM 855 C C . ALA A 1 105 ? -4.379 6.390 6.010 1.00 93.50 105 ALA A C 1
ATOM 857 O O . ALA A 1 105 ? -5.107 6.187 6.978 1.00 93.50 105 ALA A O 1
ATOM 858 N N . SER A 1 106 ? -3.120 6.817 6.151 1.00 93.12 106 SER A N 1
ATOM 859 C CA . SER A 1 106 ? -2.499 7.070 7.458 1.00 93.12 106 SER A CA 1
ATOM 860 C C . SER A 1 106 ? -3.171 8.223 8.200 1.00 93.12 106 SER A C 1
ATOM 862 O O . SER A 1 106 ? -3.404 8.133 9.405 1.00 93.12 106 SER A O 1
ATOM 864 N N . GLN A 1 107 ? -3.500 9.305 7.489 1.00 93.12 107 GLN A N 1
ATOM 865 C CA . GLN A 1 107 ? -4.223 10.445 8.055 1.00 93.12 107 GLN A CA 1
ATOM 866 C C . GLN A 1 107 ? -5.628 10.041 8.501 1.00 93.12 107 GLN A C 1
ATOM 868 O O . GLN A 1 107 ? -6.027 10.342 9.626 1.00 93.12 107 GLN A O 1
ATOM 873 N N . GLU A 1 108 ? -6.360 9.326 7.647 1.00 94.75 108 GLU A N 1
ATOM 874 C CA . GLU A 1 108 ? -7.697 8.834 7.969 1.00 94.75 108 GLU A CA 1
ATOM 875 C C . GLU A 1 108 ? -7.665 7.888 9.176 1.00 94.75 108 GLU A C 1
ATOM 877 O O . GLU A 1 108 ? -8.452 8.063 10.107 1.00 94.75 108 GLU A O 1
ATOM 882 N N . PHE A 1 109 ? -6.704 6.958 9.228 1.00 93.56 109 PHE A N 1
ATOM 883 C CA . PHE A 1 109 ? -6.578 6.022 10.343 1.00 93.56 109 PHE A CA 1
ATOM 884 C C . PHE A 1 109 ? -6.218 6.735 11.650 1.00 93.56 109 PHE A C 1
ATOM 886 O O . PHE A 1 109 ? -6.808 6.457 12.691 1.00 93.56 109 PHE A O 1
ATOM 893 N N . SER A 1 110 ? -5.335 7.736 11.595 1.00 93.50 110 SER A N 1
ATOM 894 C CA . SER A 1 110 ? -5.023 8.575 12.754 1.00 93.50 110 SER A CA 1
ATOM 895 C C . SER A 1 110 ? -6.263 9.294 13.298 1.00 93.50 110 SER A C 1
ATOM 897 O O . SER A 1 110 ? -6.512 9.278 14.505 1.00 93.50 110 SER A O 1
ATOM 899 N N . ILE A 1 111 ? -7.083 9.884 12.419 1.00 94.06 111 ILE 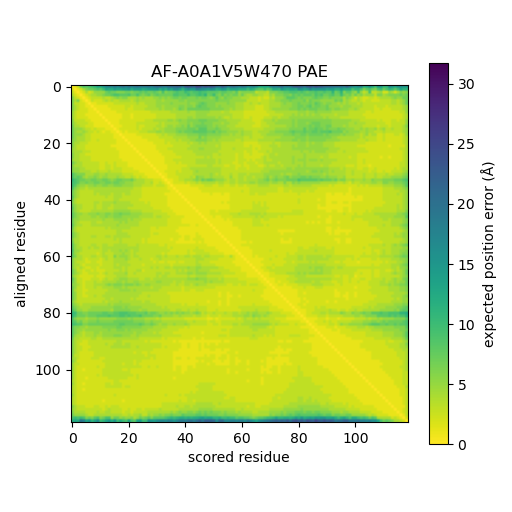A N 1
ATOM 900 C CA . ILE A 1 111 ? -8.321 10.567 12.819 1.00 94.06 111 ILE A CA 1
ATOM 901 C C . ILE A 1 111 ? -9.336 9.571 13.395 1.00 94.06 111 ILE A C 1
ATOM 903 O O . ILE A 1 111 ? -9.976 9.869 14.404 1.00 94.06 111 ILE A O 1
ATOM 907 N N . PHE A 1 112 ? -9.469 8.388 12.792 1.00 93.62 112 PHE A N 1
ATOM 908 C CA . PHE A 1 112 ? -10.331 7.318 13.294 1.00 93.62 112 PHE A CA 1
ATOM 909 C C . PHE A 1 112 ? -9.977 6.941 14.736 1.00 93.62 112 PHE A C 1
ATOM 911 O O . PHE A 1 112 ? -10.840 6.989 15.611 1.00 93.62 112 PHE A O 1
ATOM 918 N N . ILE A 1 113 ? -8.697 6.674 15.009 1.00 93.50 113 ILE A N 1
ATOM 919 C CA . ILE A 1 113 ? -8.217 6.336 16.354 1.00 93.50 113 ILE A CA 1
ATOM 920 C C . ILE A 1 113 ? -8.460 7.481 17.340 1.00 93.50 113 ILE A C 1
ATOM 922 O O . ILE A 1 113 ? -8.948 7.254 18.445 1.00 93.50 113 ILE A O 1
ATOM 926 N N . GLN A 1 114 ? -8.180 8.728 16.951 1.00 92.31 114 GLN A N 1
ATOM 927 C CA . GLN A 1 114 ? -8.433 9.885 17.815 1.00 92.31 114 GLN A CA 1
ATOM 928 C C . GLN A 1 114 ? -9.912 10.050 18.174 1.00 92.31 114 GLN A C 1
ATOM 930 O O . GLN A 1 114 ? -10.213 10.512 19.272 1.00 92.31 114 GLN A O 1
ATOM 935 N N . ASN A 1 115 ? -10.827 9.715 17.264 1.00 91.31 115 ASN A N 1
ATOM 936 C CA . ASN A 1 115 ? -12.263 9.783 17.524 1.00 91.31 115 ASN A CA 1
ATOM 937 C C . ASN A 1 115 ? -12.722 8.635 18.426 1.00 91.31 115 ASN A C 1
ATOM 939 O O . ASN A 1 115 ? -13.498 8.876 19.348 1.00 91.31 115 ASN A O 1
ATOM 943 N N . LEU A 1 116 ? -12.201 7.424 18.209 1.00 90.62 116 LEU A N 1
ATOM 944 C CA . LEU A 1 116 ? -12.483 6.272 19.064 1.00 90.62 116 LEU A CA 1
ATOM 945 C C . LEU A 1 116 ? -12.056 6.508 20.512 1.00 90.62 116 LEU A C 1
ATOM 947 O O . LEU A 1 116 ? -12.819 6.222 21.420 1.00 90.62 116 LEU A O 1
ATOM 951 N N . LEU A 1 117 ? -10.868 7.077 20.734 1.00 87.56 117 LEU A N 1
ATOM 952 C CA . LEU A 1 117 ? -10.340 7.324 22.082 1.00 87.56 117 LEU A CA 1
ATOM 953 C C . LEU A 1 117 ? -10.998 8.514 22.804 1.00 87.56 117 LEU A C 1
ATOM 955 O O . LEU A 1 117 ? -10.766 8.711 23.995 1.00 87.56 117 LEU A O 1
ATOM 959 N N . LYS A 1 118 ? -11.764 9.343 22.086 1.00 84.19 118 LYS A N 1
ATOM 960 C CA . LYS A 1 118 ? -12.536 10.466 22.649 1.00 84.19 118 LYS A CA 1
ATOM 961 C C . LYS A 1 118 ? -13.997 10.107 22.937 1.00 84.19 118 LYS A C 1
ATOM 963 O O . LYS A 1 118 ? -14.681 10.922 23.555 1.00 84.19 118 LYS A O 1
ATOM 968 N N . SER A 1 119 ? -14.462 8.972 22.417 1.00 63.59 119 SER A N 1
ATOM 969 C CA . SER A 1 119 ? -15.834 8.471 22.558 1.00 63.59 119 SER A CA 1
ATOM 970 C C . SER A 1 119 ? -15.970 7.632 23.822 1.00 63.59 119 SER A C 1
ATOM 972 O O . SER A 1 119 ? -17.061 7.692 24.427 1.00 63.59 119 SER A O 1
#

Mean predicted aligned error: 3.4 Å

Nearest PDB structures (foldseek):
  7c1i-assembly2_E  TM=7.710E-01  e=2.039E-01  Pseudomonas aeruginosa
  3myf-assembly1_A  TM=7.471E-01  e=1.930E-01  Shewanella sp. W3-18-1
  3iqt-assembly1_A  TM=7.640E-01  e=5.476E-01  Escherichia coli CFT073
  3rkg-assembly1_A  TM=3.144E-01  e=3.738E+00  Saccharomyces cerevisiae